Protein AF-A0A958C7Q2-F1 (afdb_monomer_lite)

Foldseek 3Di:
DDDDDDDDDPPDPPPPPPDPPPPDPPPPDPPPPPDDPLDALQFFCPDDDDDQWAAQVRCQVVPGGNNSVKGKDWGWTKHQPPAFDDDPRGNGRIDTDFDPVDPDTDIDIGDRDCPPPDPDDDDYDDDDPDPPDPCPVPDDDDDDD

Radius of gyration: 31.47 Å; chains: 1; bounding box: 106×44×71 Å

pLDDT: mean 81.92, std 16.7, range [39.22, 98.31]

Structure (mmCIF, N/CA/C/O backbone):
data_AF-A0A958C7Q2-F1
#
_entry.id   AF-A0A958C7Q2-F1
#
loop_
_atom_site.group_PDB
_atom_site.id
_atom_site.type_symbol
_atom_site.label_atom_id
_atom_site.label_alt_id
_atom_site.label_comp_id
_atom_site.label_asym_id
_atom_site.label_entity_id
_atom_site.label_seq_id
_atom_site.pdbx_PDB_ins_code
_atom_site.Cartn_x
_atom_site.Cartn_y
_atom_site.Cartn_z
_atom_site.occupancy
_atom_site.B_iso_or_equiv
_atom_site.auth_seq_id
_atom_site.auth_comp_id
_atom_site.auth_asym_id
_atom_site.auth_atom_id
_atom_site.pdbx_PDB_model_num
ATOM 1 N N . MET A 1 1 ? -87.711 -18.070 -49.805 1.00 47.38 1 MET A N 1
ATOM 2 C CA . MET A 1 1 ? -87.481 -19.517 -49.595 1.00 47.38 1 MET A CA 1
ATOM 3 C C . MET A 1 1 ? -86.083 -19.872 -50.079 1.00 47.38 1 MET A C 1
ATOM 5 O O . MET A 1 1 ? -85.874 -19.909 -51.281 1.00 47.38 1 MET A O 1
ATOM 9 N N . LYS A 1 2 ? -85.126 -20.077 -49.170 1.00 47.12 2 LYS A N 1
ATOM 10 C CA . LYS A 1 2 ? -83.946 -20.934 -49.386 1.00 47.12 2 LYS A CA 1
ATOM 11 C C . LYS A 1 2 ? -83.376 -21.281 -48.012 1.00 47.12 2 LYS A C 1
ATOM 13 O O . LYS A 1 2 ? -82.643 -20.519 -47.395 1.00 47.12 2 LYS A O 1
ATOM 18 N N . HIS A 1 3 ? -83.869 -22.404 -47.505 1.00 43.50 3 HIS A N 1
ATOM 19 C CA . HIS A 1 3 ? -83.377 -23.088 -46.326 1.00 43.50 3 HIS A CA 1
ATOM 20 C C . HIS A 1 3 ? -82.008 -23.723 -46.604 1.00 43.50 3 HIS A C 1
ATOM 22 O O . HIS A 1 3 ? -81.791 -24.281 -47.671 1.00 43.50 3 HIS A O 1
ATOM 28 N N . SER A 1 4 ? -81.192 -23.758 -45.551 1.00 52.59 4 SER A N 1
ATOM 29 C CA . SER A 1 4 ? -80.489 -24.963 -45.098 1.00 52.59 4 SER A CA 1
ATOM 30 C C . SER A 1 4 ? -79.373 -25.547 -45.972 1.00 52.59 4 SER A C 1
ATOM 32 O O . SER A 1 4 ? -79.597 -26.419 -46.803 1.00 52.59 4 SER A O 1
ATOM 34 N N . ALA A 1 5 ? -78.144 -25.238 -45.564 1.00 49.69 5 ALA A N 1
ATOM 35 C CA . ALA A 1 5 ? -77.112 -26.246 -45.306 1.00 49.69 5 ALA A CA 1
ATOM 36 C C . ALA A 1 5 ? -76.358 -25.813 -44.031 1.00 49.69 5 ALA A C 1
ATOM 38 O O . ALA A 1 5 ? -75.383 -25.077 -44.084 1.00 49.69 5 ALA A O 1
ATOM 39 N N . ARG A 1 6 ? -76.956 -25.940 -42.839 1.00 56.34 6 ARG A N 1
ATOM 40 C CA . ARG A 1 6 ? -76.714 -27.053 -41.899 1.00 56.34 6 ARG A CA 1
ATOM 41 C C . ARG A 1 6 ? -75.365 -27.765 -42.087 1.00 56.34 6 ARG A C 1
ATOM 43 O O . ARG A 1 6 ? -75.151 -28.441 -43.082 1.00 56.34 6 ARG A O 1
ATOM 50 N N . GLN A 1 7 ? -74.562 -27.700 -41.022 1.00 53.06 7 GLN A N 1
ATOM 51 C CA . GLN A 1 7 ? -73.572 -28.697 -40.604 1.00 53.06 7 GLN A CA 1
ATOM 52 C C . GLN A 1 7 ? -72.454 -29.024 -41.595 1.00 53.06 7 GLN A C 1
ATOM 54 O O . GLN A 1 7 ? -72.553 -29.982 -42.352 1.00 53.06 7 GLN A O 1
ATOM 59 N N . ARG A 1 8 ? -71.318 -28.340 -41.444 1.00 57.81 8 ARG A N 1
ATOM 60 C CA . ARG A 1 8 ? -69.983 -28.961 -41.367 1.00 57.81 8 ARG A CA 1
ATOM 61 C C . ARG A 1 8 ? -68.996 -27.881 -40.926 1.00 57.81 8 ARG A C 1
ATOM 63 O O . ARG A 1 8 ? -68.911 -26.845 -41.571 1.00 57.81 8 ARG A O 1
ATOM 70 N N . THR A 1 9 ? -68.266 -28.149 -39.843 1.00 49.69 9 THR A N 1
ATOM 71 C CA . THR A 1 9 ? -67.182 -27.322 -39.262 1.00 49.69 9 THR A CA 1
ATOM 72 C C . THR A 1 9 ? -67.565 -26.381 -38.105 1.00 49.69 9 THR A C 1
ATOM 74 O O . THR A 1 9 ? -67.117 -25.245 -38.018 1.00 49.69 9 THR A O 1
ATOM 77 N N . LEU A 1 10 ? -68.312 -26.905 -37.125 1.00 54.47 10 LEU A N 1
ATOM 78 C CA . LEU A 1 10 ? -67.940 -26.679 -35.720 1.00 54.47 10 LEU A CA 1
ATOM 79 C C . LEU A 1 10 ? -66.571 -27.352 -35.506 1.00 54.47 10 LEU A C 1
ATOM 81 O O . LEU A 1 10 ? -66.560 -28.546 -35.233 1.00 54.47 10 LEU A O 1
ATOM 85 N N . LEU A 1 11 ? -65.441 -26.663 -35.708 1.00 48.28 11 LEU A N 1
ATOM 86 C CA . LEU A 1 11 ? -64.112 -27.144 -35.275 1.00 48.28 11 LEU A CA 1
ATOM 87 C C . LEU A 1 11 ? -63.009 -26.082 -35.445 1.00 48.28 11 LEU A C 1
ATOM 89 O O . LEU A 1 11 ? -61.985 -26.352 -36.045 1.00 48.28 11 LEU A O 1
ATOM 93 N N . THR A 1 12 ? -63.197 -24.882 -34.897 1.00 48.44 12 THR A N 1
ATOM 94 C CA . THR A 1 12 ? -62.085 -24.023 -34.427 1.00 48.44 12 THR A CA 1
ATOM 95 C C . THR A 1 12 ? -62.634 -22.985 -33.453 1.00 48.44 12 THR A C 1
ATOM 97 O O . THR A 1 12 ? -62.719 -21.787 -33.697 1.00 48.44 12 THR A O 1
ATOM 100 N N . LEU A 1 13 ? -63.061 -23.509 -32.309 1.00 45.06 13 LEU A N 1
ATOM 101 C CA . LEU A 1 13 ? -63.204 -22.787 -31.057 1.00 45.06 13 LEU A CA 1
ATOM 102 C C . LEU A 1 13 ? -61.805 -22.313 -30.620 1.00 45.06 13 LEU A C 1
ATOM 104 O O . LEU A 1 13 ? -61.132 -23.013 -29.870 1.00 45.06 13 LEU A O 1
ATOM 108 N N . THR A 1 14 ? -61.330 -21.163 -31.101 1.00 47.91 14 THR A N 1
ATOM 109 C CA . THR A 1 14 ? -60.113 -20.550 -30.544 1.00 47.91 14 THR A CA 1
ATOM 110 C C . THR A 1 14 ? -60.521 -19.654 -29.386 1.00 47.91 14 THR A C 1
ATOM 112 O O . THR A 1 14 ? -60.794 -18.465 -29.519 1.00 47.91 14 THR A O 1
ATOM 115 N N . LEU A 1 15 ? -60.640 -20.306 -28.239 1.00 39.22 15 LEU A N 1
ATOM 116 C CA . LEU A 1 15 ? -60.750 -19.7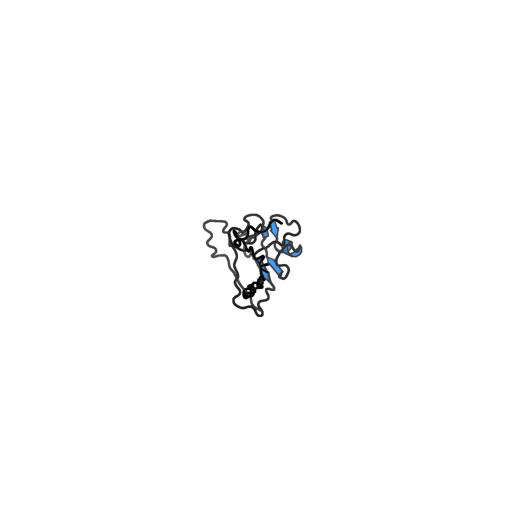33 -26.914 1.00 39.22 15 LEU A CA 1
ATOM 117 C C . LEU A 1 15 ? -59.620 -18.703 -26.698 1.00 39.22 15 LEU A C 1
ATOM 119 O O . LEU A 1 15 ? -58.458 -19.076 -26.553 1.00 39.22 15 LEU A O 1
ATOM 123 N N . LEU A 1 16 ? -59.946 -17.408 -26.690 1.00 41.66 16 LEU A N 1
ATOM 124 C CA . LEU A 1 16 ? -59.011 -16.349 -26.302 1.00 41.66 16 LEU A CA 1
ATOM 125 C C . LEU A 1 16 ? -58.855 -16.376 -24.769 1.00 41.66 16 LEU A C 1
ATOM 127 O O . LEU A 1 16 ? -59.492 -15.604 -24.057 1.00 41.66 16 LEU A O 1
ATOM 131 N N . ILE A 1 17 ? -58.045 -17.305 -24.248 1.00 50.66 17 ILE A N 1
ATOM 132 C CA . ILE A 1 17 ? -57.538 -17.227 -22.871 1.00 50.66 17 ILE A CA 1
ATOM 133 C C . ILE A 1 17 ? -56.507 -16.100 -22.856 1.00 50.66 17 ILE A C 1
ATOM 135 O O . ILE A 1 17 ? -55.383 -16.260 -23.328 1.00 50.66 17 ILE A O 1
ATOM 139 N N . LEU A 1 18 ? -56.891 -14.950 -22.307 1.00 43.56 18 LEU A N 1
ATOM 140 C CA . LEU A 1 18 ? -55.941 -13.940 -21.865 1.00 43.56 18 LEU A CA 1
ATOM 141 C C . LEU A 1 18 ? -55.203 -14.523 -20.648 1.00 43.56 18 LEU A C 1
ATOM 143 O O . LEU A 1 18 ? -55.695 -14.452 -19.523 1.00 43.56 18 LEU A O 1
ATOM 147 N N . MET A 1 19 ? -54.054 -15.169 -20.866 1.00 49.38 19 MET A N 1
ATOM 148 C CA . MET A 1 19 ? -53.162 -15.534 -19.767 1.00 49.38 19 MET A CA 1
ATOM 149 C C . MET A 1 19 ? -52.579 -14.246 -19.187 1.00 49.38 19 MET A C 1
ATOM 151 O O . MET A 1 19 ? -51.644 -13.672 -19.742 1.00 49.38 19 MET A O 1
ATOM 155 N N . LEU A 1 20 ? -53.120 -13.790 -18.057 1.00 48.34 20 LEU A N 1
ATOM 156 C CA . LEU A 1 20 ? -52.338 -12.974 -17.139 1.00 48.34 20 LEU A CA 1
ATOM 157 C C . LEU A 1 20 ? -51.150 -13.831 -16.695 1.00 48.34 20 LEU A C 1
ATOM 159 O O . LEU A 1 20 ? -51.297 -14.725 -15.865 1.00 48.34 20 LEU A O 1
ATOM 163 N N . VAL A 1 21 ? -49.971 -13.568 -17.255 1.00 52.75 21 VAL A N 1
ATOM 164 C CA . VAL A 1 21 ? -48.719 -14.010 -16.645 1.00 52.75 21 VAL A CA 1
ATOM 165 C C . VAL A 1 21 ? -48.579 -13.189 -15.368 1.00 52.75 21 VAL A C 1
ATOM 167 O O . VAL A 1 21 ? -48.055 -12.078 -15.379 1.00 52.75 21 VAL A O 1
ATOM 170 N N . SER A 1 22 ? -49.110 -13.698 -14.258 1.00 55.69 22 SER A N 1
ATOM 171 C CA . SER A 1 22 ? -48.707 -13.211 -12.948 1.00 55.69 22 SER A CA 1
ATOM 172 C C . SER A 1 22 ? -47.244 -13.605 -12.780 1.00 55.69 22 SER A C 1
ATOM 174 O O . SER A 1 22 ? -46.936 -14.762 -12.488 1.00 55.69 22 SER A O 1
ATOM 176 N N . ILE A 1 23 ? -46.332 -12.663 -13.016 1.00 61.19 23 ILE A N 1
ATOM 177 C CA . ILE A 1 23 ? -44.955 -12.803 -12.558 1.00 61.19 23 ILE A CA 1
ATOM 178 C C . ILE A 1 23 ? -45.062 -12.835 -11.037 1.00 61.19 23 ILE A C 1
ATOM 180 O O . ILE A 1 23 ? -45.324 -11.813 -10.403 1.00 61.19 23 ILE A O 1
ATOM 184 N N . ALA A 1 24 ? -44.950 -14.029 -10.455 1.00 67.44 24 ALA A N 1
ATOM 185 C CA . ALA A 1 24 ? -44.695 -14.136 -9.031 1.00 67.44 24 ALA A CA 1
ATOM 186 C C . ALA A 1 24 ? -43.454 -13.275 -8.750 1.00 67.44 24 ALA A C 1
ATOM 188 O O . ALA A 1 24 ? -42.480 -13.390 -9.503 1.00 67.44 24 ALA A O 1
ATOM 189 N N . PRO A 1 25 ? -43.466 -12.394 -7.735 1.00 66.56 25 PRO A N 1
ATOM 190 C CA . PRO A 1 25 ? -42.241 -11.726 -7.336 1.00 66.56 25 PRO A CA 1
ATOM 191 C C . PRO A 1 25 ? -41.226 -12.832 -7.068 1.00 66.56 25 PRO A C 1
ATOM 193 O O . PRO A 1 25 ? -41.500 -13.741 -6.280 1.00 66.56 25 PRO A O 1
ATOM 196 N N . ALA A 1 26 ? -40.103 -12.807 -7.792 1.00 71.31 26 ALA A N 1
ATOM 197 C CA . ALA A 1 26 ? -38.983 -13.676 -7.487 1.00 71.31 26 ALA A CA 1
ATOM 198 C C . ALA A 1 26 ? -38.723 -13.494 -5.994 1.00 71.31 26 ALA A C 1
ATOM 200 O O . ALA A 1 26 ? -38.437 -12.377 -5.558 1.00 71.31 26 ALA A O 1
ATOM 201 N N . ALA A 1 27 ? -38.939 -14.552 -5.207 1.00 69.50 27 ALA A N 1
ATOM 202 C CA . ALA A 1 27 ? -38.609 -14.527 -3.796 1.00 69.50 27 ALA A CA 1
ATOM 203 C C . ALA A 1 27 ? -37.159 -14.060 -3.732 1.00 69.50 27 ALA A C 1
ATOM 205 O O . ALA A 1 27 ? -36.291 -14.706 -4.326 1.00 69.50 27 ALA A O 1
ATOM 206 N N . ALA A 1 28 ? -36.928 -12.889 -3.131 1.00 65.38 28 ALA A N 1
ATOM 207 C CA . ALA A 1 28 ? -35.585 -12.371 -2.968 1.00 65.38 28 ALA A CA 1
ATOM 208 C C . ALA A 1 28 ? -34.779 -13.502 -2.337 1.00 65.38 28 ALA A C 1
ATOM 210 O O . ALA A 1 28 ? -35.138 -13.992 -1.261 1.00 65.38 28 ALA A O 1
ATOM 211 N N . ALA A 1 29 ? -33.764 -13.985 -3.058 1.00 69.81 29 ALA A N 1
ATOM 212 C CA . ALA A 1 29 ? -32.836 -14.942 -2.489 1.00 69.81 29 ALA A CA 1
ATOM 213 C C . ALA A 1 29 ? -32.377 -14.364 -1.144 1.00 69.81 29 ALA A C 1
ATOM 215 O O . ALA A 1 29 ? -32.200 -13.142 -1.067 1.00 69.81 29 ALA A O 1
ATOM 216 N N . PRO A 1 30 ? -32.237 -15.185 -0.088 1.00 58.84 30 PRO A N 1
ATOM 217 C CA . PRO A 1 30 ? -31.747 -14.691 1.187 1.00 58.84 30 PRO A CA 1
ATOM 218 C C . PRO A 1 30 ? -30.465 -13.912 0.908 1.00 58.84 30 PRO A C 1
ATOM 220 O O . PRO A 1 30 ? -29.488 -14.472 0.410 1.00 58.84 30 PRO A O 1
ATOM 223 N N . THR A 1 31 ? -30.506 -12.599 1.136 1.00 62.56 31 THR A N 1
ATOM 224 C CA . THR A 1 31 ? -29.333 -11.749 1.003 1.00 62.56 31 THR A CA 1
ATOM 225 C C . THR A 1 31 ? -28.394 -12.206 2.099 1.00 62.56 31 THR A C 1
ATOM 227 O O . THR A 1 31 ? -28.582 -11.857 3.265 1.00 62.56 31 THR A O 1
ATOM 230 N N . VAL A 1 32 ? -27.428 -13.053 1.749 1.00 61.50 32 VAL A N 1
ATOM 231 C CA . VAL A 1 32 ? -26.275 -13.274 2.614 1.00 61.50 32 VAL A CA 1
ATOM 232 C C . VAL A 1 32 ? -25.698 -11.878 2.832 1.00 61.50 32 VAL A C 1
ATOM 234 O O . VAL A 1 32 ? -25.442 -11.196 1.834 1.00 61.50 32 VAL A O 1
ATOM 237 N N . PRO A 1 33 ? -25.590 -11.388 4.079 1.00 58.94 33 PRO A N 1
ATOM 238 C CA . PRO A 1 33 ? -25.002 -10.081 4.314 1.00 58.94 33 PRO A CA 1
ATOM 239 C C . PRO A 1 33 ? -23.643 -10.054 3.617 1.00 58.94 33 PRO A C 1
ATOM 241 O O . PRO A 1 33 ? -22.847 -10.985 3.764 1.00 58.94 33 PRO A O 1
ATOM 244 N N . LEU A 1 34 ? -23.428 -9.034 2.787 1.00 55.31 34 LEU A N 1
ATOM 245 C CA . LEU A 1 34 ? -22.157 -8.848 2.105 1.00 55.31 34 LEU A CA 1
ATOM 246 C C . LEU A 1 34 ? -21.065 -8.835 3.177 1.00 55.31 34 LEU A C 1
ATOM 248 O O . LEU A 1 34 ? -21.220 -8.161 4.196 1.00 55.31 34 LEU A O 1
ATOM 252 N N . ALA A 1 35 ? -19.987 -9.591 2.966 1.00 69.38 35 ALA A N 1
ATOM 253 C CA . ALA A 1 35 ? -18.809 -9.464 3.808 1.00 69.38 35 ALA A CA 1
ATOM 254 C C . ALA A 1 35 ? -18.403 -7.983 3.830 1.00 69.38 35 ALA A C 1
ATOM 256 O O . ALA A 1 35 ? -18.167 -7.391 2.776 1.00 69.38 35 ALA A O 1
ATOM 257 N N . THR A 1 36 ? -18.390 -7.366 5.010 1.00 84.94 36 THR A N 1
ATOM 258 C CA . THR A 1 36 ? -18.069 -5.944 5.119 1.00 84.94 36 THR A CA 1
ATOM 259 C C . THR A 1 36 ? -16.588 -5.736 4.838 1.00 84.94 36 THR A C 1
ATOM 261 O O . THR A 1 36 ? -15.728 -6.250 5.552 1.00 84.94 36 THR A O 1
ATOM 264 N N . THR A 1 37 ? -16.288 -4.959 3.803 1.00 88.94 37 THR A N 1
ATOM 265 C CA . THR A 1 37 ? -14.929 -4.510 3.507 1.00 88.94 37 THR A CA 1
ATOM 266 C C . THR A 1 37 ? -14.605 -3.303 4.380 1.00 88.94 37 THR A C 1
ATOM 268 O O . THR A 1 37 ? -15.163 -2.230 4.183 1.00 88.94 37 THR A O 1
ATOM 271 N N . VAL A 1 38 ? -13.705 -3.484 5.348 1.00 91.12 38 VAL A N 1
ATOM 272 C CA . VAL A 1 38 ? -13.179 -2.388 6.189 1.00 91.12 38 VAL A CA 1
ATOM 273 C C . VAL A 1 38 ? -11.896 -1.771 5.623 1.00 91.12 38 VAL A C 1
ATOM 275 O O . VAL A 1 38 ? -11.501 -0.691 6.039 1.00 91.12 38 VAL A O 1
ATOM 278 N N . PHE A 1 39 ? -11.261 -2.455 4.669 1.00 92.25 39 PHE A N 1
ATOM 279 C CA . PHE A 1 39 ? -10.102 -1.996 3.909 1.00 92.25 39 PHE A CA 1
ATOM 280 C C . PHE A 1 39 ? -10.126 -2.631 2.515 1.00 92.25 39 PHE A C 1
ATOM 282 O O . PHE A 1 39 ? -10.362 -3.835 2.386 1.00 92.25 39 PHE A O 1
ATOM 289 N N . SER A 1 40 ? -9.869 -1.831 1.484 1.00 91.69 40 SER A N 1
ATOM 290 C CA . SER A 1 40 ? -9.713 -2.272 0.099 1.00 91.69 40 SER A CA 1
ATOM 291 C C . SER A 1 40 ? -8.249 -2.160 -0.325 1.00 91.69 40 SER A C 1
ATOM 293 O O . SER A 1 40 ? -7.634 -1.122 -0.125 1.00 91.69 40 SER A O 1
ATOM 295 N N . GLU A 1 41 ? -7.696 -3.182 -0.982 1.00 90.88 41 GLU A N 1
ATOM 296 C CA . GLU A 1 41 ? -6.344 -3.095 -1.561 1.00 90.88 41 GLU A CA 1
ATOM 297 C C . GLU A 1 41 ? -6.261 -2.098 -2.734 1.00 90.88 41 GLU A C 1
ATOM 299 O O . GLU A 1 41 ? -5.173 -1.671 -3.107 1.00 90.88 41 GLU A O 1
ATOM 304 N N . SER A 1 42 ? -7.384 -1.668 -3.313 1.00 90.00 42 SER A N 1
ATOM 305 C CA . SER A 1 42 ? -7.380 -0.587 -4.301 1.00 90.00 42 SER A CA 1
ATOM 306 C C . SER A 1 42 ? -6.837 0.702 -3.682 1.00 90.00 42 SER A C 1
ATOM 308 O O . SER A 1 42 ? -7.409 1.255 -2.744 1.00 90.00 42 SER A O 1
ATOM 310 N N . MET A 1 43 ? -5.688 1.159 -4.187 1.00 91.38 43 MET A N 1
ATOM 311 C CA . MET A 1 43 ? -4.909 2.219 -3.541 1.00 91.38 43 MET A CA 1
ATOM 312 C C . MET A 1 43 ? -5.230 3.618 -4.057 1.00 91.38 43 MET A C 1
ATOM 314 O O . MET A 1 43 ? -4.805 4.579 -3.436 1.00 91.38 43 MET A O 1
ATOM 318 N N . TYR A 1 44 ? -5.930 3.757 -5.181 1.00 94.44 44 TYR A N 1
ATOM 319 C CA . TYR A 1 44 ? -6.172 5.048 -5.823 1.00 94.44 44 TYR A CA 1
ATOM 320 C C . TYR A 1 44 ? -7.663 5.255 -6.058 1.00 94.44 44 TYR A C 1
ATOM 322 O O . TYR A 1 44 ? -8.329 4.377 -6.603 1.00 94.44 44 TYR A O 1
ATOM 330 N N . ASP A 1 45 ? -8.173 6.410 -5.649 1.00 93.06 45 ASP A N 1
ATOM 331 C CA . ASP A 1 45 ? -9.587 6.783 -5.745 1.00 93.06 45 ASP A CA 1
ATOM 332 C C . ASP A 1 45 ? -10.017 7.229 -7.159 1.00 93.06 45 ASP A C 1
ATOM 334 O O . ASP A 1 45 ? -11.208 7.350 -7.449 1.00 93.06 45 ASP A O 1
ATOM 338 N N . GLY A 1 46 ? -9.053 7.447 -8.059 1.00 93.19 46 GLY A N 1
ATOM 339 C CA . GLY A 1 46 ? -9.299 7.936 -9.414 1.00 93.19 46 GLY A CA 1
ATOM 340 C C . GLY A 1 46 ? -9.330 9.460 -9.541 1.00 93.19 46 GLY A C 1
ATOM 341 O O . GLY A 1 46 ? -9.655 9.957 -10.622 1.00 93.19 46 GLY A O 1
ATOM 342 N N . THR A 1 47 ? -9.011 10.210 -8.483 1.00 92.88 47 THR A N 1
ATOM 343 C CA . THR A 1 47 ? -9.060 11.675 -8.481 1.00 92.88 47 THR A CA 1
ATOM 344 C C . THR A 1 47 ? -7.676 12.315 -8.594 1.00 92.88 47 THR A C 1
ATOM 346 O O . THR A 1 47 ? -6.635 11.729 -8.299 1.00 92.88 47 THR A O 1
ATOM 349 N N . GLY A 1 48 ? -7.629 13.545 -9.104 1.00 91.75 48 GLY A N 1
ATOM 350 C CA . GLY A 1 48 ? -6.366 14.249 -9.326 1.00 91.75 48 GLY A CA 1
ATOM 351 C C . GLY A 1 48 ? -5.480 13.611 -10.404 1.00 91.75 48 GLY A C 1
ATOM 352 O O . GLY A 1 48 ? -5.951 12.927 -11.309 1.00 91.75 48 GLY A O 1
ATOM 353 N N . SER A 1 49 ? -4.180 13.911 -10.346 1.00 92.75 49 SER A N 1
ATOM 354 C CA . SER A 1 49 ? -3.177 13.399 -11.291 1.00 92.75 49 SER A CA 1
ATOM 355 C C . SER A 1 49 ? -1.806 13.263 -10.609 1.00 92.75 49 SER A C 1
ATOM 357 O O . SER A 1 49 ? -0.882 14.019 -10.933 1.00 92.75 49 SER A O 1
ATOM 359 N N . PRO A 1 50 ? -1.655 12.347 -9.633 1.00 93.31 50 PRO A N 1
ATOM 360 C CA . PRO A 1 50 ? -0.372 12.107 -8.977 1.00 93.31 50 PRO A CA 1
ATOM 361 C C . PRO A 1 50 ? 0.724 11.701 -9.971 1.00 93.31 50 PRO A C 1
ATOM 363 O O . PRO A 1 50 ? 0.477 11.044 -10.983 1.00 93.31 50 PRO A O 1
ATOM 366 N N . SER A 1 51 ? 1.970 12.062 -9.654 1.00 94.94 51 SER A N 1
ATOM 367 C CA . SER A 1 51 ? 3.148 11.567 -10.373 1.00 94.94 51 SER A CA 1
ATOM 368 C C . SER A 1 51 ? 3.205 10.038 -10.296 1.00 94.94 51 SER A C 1
ATOM 370 O O . SER A 1 51 ? 2.943 9.455 -9.244 1.00 94.94 51 SER A O 1
ATOM 372 N N . GLY A 1 52 ? 3.641 9.378 -11.374 1.00 93.25 52 GLY A N 1
ATOM 373 C CA . GLY A 1 52 ? 3.794 7.918 -11.421 1.00 93.25 52 GLY A CA 1
ATOM 374 C C . GLY A 1 52 ? 4.774 7.335 -10.390 1.00 93.25 52 GLY A C 1
ATOM 375 O O . GLY A 1 52 ? 4.832 6.118 -10.234 1.00 93.25 52 GLY A O 1
ATOM 376 N N . THR A 1 53 ? 5.536 8.182 -9.693 1.00 97.00 53 THR A N 1
ATOM 377 C CA . THR A 1 53 ? 6.212 7.890 -8.422 1.00 97.00 53 THR A CA 1
ATOM 378 C C . THR A 1 53 ? 5.939 9.050 -7.469 1.00 97.00 53 THR A C 1
ATOM 380 O O . THR A 1 53 ? 6.395 10.169 -7.712 1.00 97.00 53 THR A O 1
ATOM 383 N N . THR A 1 54 ? 5.171 8.795 -6.413 1.00 97.69 54 THR A N 1
ATOM 384 C CA . THR A 1 54 ? 4.748 9.807 -5.435 1.00 97.69 54 THR A CA 1
ATOM 385 C C . THR A 1 54 ? 4.971 9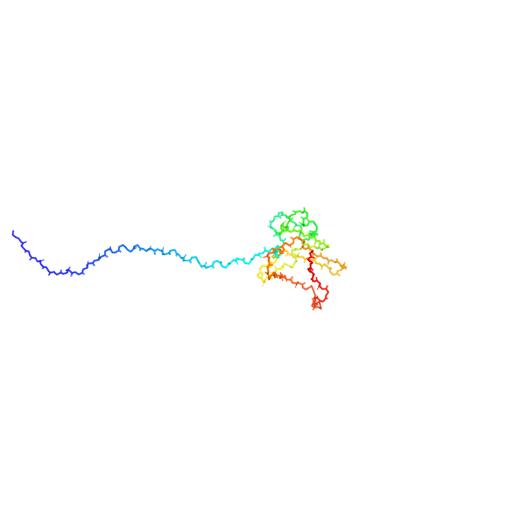.266 -4.023 1.00 97.69 54 THR A C 1
ATOM 387 O O . THR A 1 54 ? 4.495 8.169 -3.745 1.00 97.69 54 THR A O 1
ATOM 390 N N . PRO A 1 55 ? 5.647 9.986 -3.109 1.00 97.56 55 PRO A N 1
ATOM 391 C CA . PRO A 1 55 ? 5.802 9.535 -1.725 1.00 97.56 55 PRO A CA 1
ATOM 392 C C . PRO A 1 55 ? 4.449 9.264 -1.060 1.00 97.56 55 PRO A C 1
ATOM 394 O O . PRO A 1 55 ? 3.515 10.041 -1.256 1.00 97.56 55 PRO A O 1
ATOM 397 N N . ILE A 1 56 ? 4.348 8.219 -0.231 1.00 98.00 56 ILE A N 1
ATOM 398 C CA . ILE A 1 56 ? 3.088 7.846 0.449 1.00 98.00 56 ILE A CA 1
ATOM 399 C C . ILE A 1 56 ? 2.492 9.034 1.214 1.00 98.00 56 ILE A C 1
ATOM 401 O O . ILE A 1 56 ? 1.315 9.331 1.057 1.00 98.00 56 ILE A O 1
ATOM 405 N N . ALA A 1 57 ? 3.316 9.771 1.965 1.00 98.00 57 ALA A N 1
ATOM 406 C CA . ALA A 1 57 ? 2.865 10.948 2.709 1.00 98.00 57 ALA A CA 1
ATOM 407 C C . ALA A 1 57 ? 2.283 12.050 1.803 1.00 98.00 57 ALA A C 1
ATOM 409 O O . ALA A 1 57 ? 1.322 12.710 2.179 1.00 98.00 57 ALA A O 1
ATOM 410 N N . THR A 1 58 ? 2.844 12.241 0.603 1.00 98.31 58 THR A N 1
ATOM 411 C CA . THR A 1 58 ? 2.325 13.198 -0.388 1.00 98.31 58 THR A CA 1
ATOM 412 C C . THR A 1 58 ? 1.050 12.687 -1.054 1.00 98.31 58 THR A C 1
ATOM 414 O O . THR A 1 58 ? 0.181 13.481 -1.406 1.00 98.31 58 THR A O 1
ATOM 417 N N . PHE A 1 59 ? 0.937 11.375 -1.259 1.00 97.88 59 PHE A N 1
ATOM 418 C CA . PHE A 1 59 ? -0.264 10.752 -1.811 1.00 97.88 59 PHE A CA 1
ATOM 419 C C . PHE A 1 59 ? -1.445 10.891 -0.836 1.00 97.88 59 PHE A C 1
ATOM 421 O O . PHE A 1 59 ? -2.527 11.302 -1.246 1.00 97.88 59 PHE 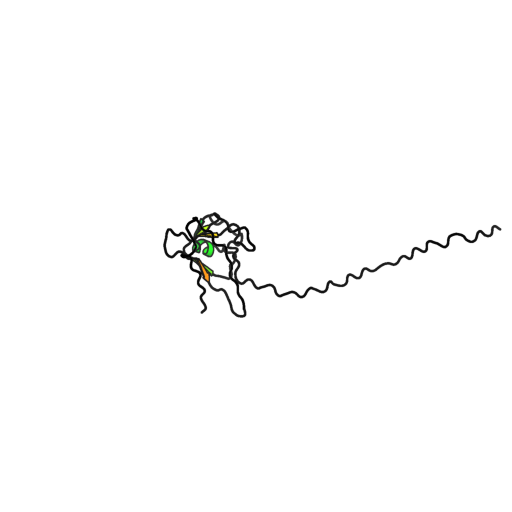A O 1
ATOM 428 N N . GLU A 1 60 ? -1.191 10.667 0.457 1.00 97.69 60 GLU A N 1
ATOM 429 C CA . GLU A 1 60 ? -2.152 10.875 1.547 1.00 97.69 60 GLU A CA 1
ATOM 430 C C . GLU A 1 60 ? -2.530 12.348 1.709 1.00 97.69 60 GLU A C 1
ATOM 432 O O . GLU A 1 60 ? -3.707 12.689 1.707 1.00 97.69 60 GLU A O 1
ATOM 437 N N . SER A 1 61 ? -1.554 13.262 1.782 1.00 97.81 61 SER A N 1
ATOM 438 C CA . SER A 1 61 ? -1.844 14.688 2.002 1.00 97.81 61 SER A CA 1
ATOM 439 C C . SER A 1 61 ? -2.675 15.328 0.887 1.00 97.81 61 SER A C 1
ATOM 441 O O . SER A 1 61 ? -3.280 16.375 1.098 1.00 97.81 61 SER A O 1
ATOM 443 N N . ASN A 1 62 ? -2.652 14.735 -0.309 1.00 97.31 62 ASN A N 1
ATOM 444 C CA . ASN A 1 62 ? -3.450 15.169 -1.453 1.00 97.31 62 ASN A CA 1
ATOM 445 C C . ASN A 1 62 ? -4.771 14.393 -1.602 1.00 97.31 62 ASN A C 1
ATOM 447 O O . ASN A 1 62 ? -5.477 14.625 -2.578 1.00 97.31 62 ASN A O 1
ATOM 451 N N . ASN A 1 63 ? -5.101 13.509 -0.654 1.00 96.44 63 ASN A N 1
ATOM 452 C CA . ASN A 1 63 ? -6.330 12.720 -0.624 1.00 96.44 63 ASN A CA 1
ATOM 453 C C . ASN A 1 63 ? -6.553 11.889 -1.899 1.00 96.44 63 ASN A C 1
ATOM 455 O O . ASN A 1 63 ? -7.608 11.961 -2.519 1.00 96.44 63 ASN A O 1
ATOM 459 N N . TYR A 1 64 ? -5.526 11.149 -2.327 1.00 96.25 64 TYR A N 1
ATOM 460 C CA . TYR A 1 64 ? -5.618 10.273 -3.503 1.00 96.25 64 TYR A CA 1
ATOM 461 C C . TYR A 1 64 ? -5.898 8.803 -3.148 1.00 96.25 64 TYR A C 1
ATOM 463 O O . TYR A 1 64 ? -6.153 7.992 -4.042 1.00 96.25 64 TYR A O 1
ATOM 471 N N . PHE A 1 65 ?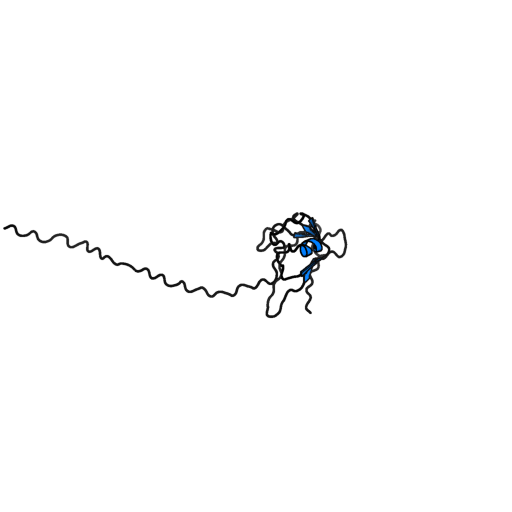 -5.791 8.401 -1.877 1.00 96.25 65 PHE A N 1
ATOM 472 C CA . PHE A 1 65 ? -6.059 7.015 -1.493 1.00 96.25 65 PHE A CA 1
ATOM 473 C C . PHE A 1 65 ? -7.555 6.711 -1.549 1.00 96.25 65 PHE A C 1
ATOM 475 O O . PHE A 1 65 ? -8.355 7.435 -0.992 1.00 96.25 65 PHE A O 1
ATOM 482 N N . GLN A 1 66 ? -7.946 5.573 -2.128 1.00 94.75 66 GLN A N 1
ATOM 483 C CA . GLN A 1 66 ? -9.362 5.160 -2.138 1.00 94.75 66 GLN A CA 1
ATOM 484 C C . GLN A 1 66 ? -9.938 4.936 -0.729 1.00 94.75 66 GLN A C 1
ATOM 486 O O . GLN A 1 66 ? -11.145 4.997 -0.508 1.00 94.75 66 GLN A O 1
ATOM 491 N N . ASN A 1 67 ? -9.085 4.588 0.228 1.00 94.19 67 ASN A N 1
ATOM 492 C CA . ASN A 1 67 ? -9.495 4.266 1.587 1.00 94.19 67 ASN A CA 1
ATOM 493 C C . ASN A 1 67 ? -9.505 5.528 2.468 1.00 94.19 67 ASN A C 1
ATOM 495 O O . ASN A 1 67 ? -8.904 5.523 3.535 1.00 94.19 67 ASN A O 1
ATOM 499 N N . ASP A 1 68 ? -10.214 6.576 2.038 1.00 93.19 68 ASP A N 1
ATOM 500 C CA . ASP A 1 68 ? -10.248 7.909 2.677 1.00 93.19 68 ASP A CA 1
ATOM 501 C C . ASP A 1 68 ? -10.676 7.908 4.157 1.00 93.19 68 ASP A C 1
ATOM 503 O O . ASP A 1 68 ? -10.405 8.843 4.905 1.00 93.19 68 ASP A O 1
ATOM 507 N N . ALA A 1 69 ? -11.407 6.877 4.593 1.00 93.12 69 ALA A N 1
ATOM 508 C CA . ALA A 1 69 ? -11.846 6.741 5.983 1.00 93.12 69 ALA A CA 1
ATOM 509 C C . ALA A 1 69 ? -10.737 6.239 6.927 1.00 93.12 69 ALA A C 1
ATOM 511 O O . ALA A 1 69 ? -10.943 6.193 8.139 1.00 93.12 69 ALA A O 1
ATOM 512 N N . LEU A 1 70 ? -9.603 5.816 6.373 1.00 95.88 70 LEU A N 1
ATOM 513 C CA . LEU A 1 70 ? -8.429 5.332 7.087 1.00 95.88 70 LEU A CA 1
ATOM 514 C C . LEU A 1 70 ? -7.287 6.328 6.884 1.00 95.88 70 LEU A C 1
ATOM 516 O O . LEU A 1 70 ? -7.333 7.155 5.981 1.00 95.88 70 LEU A O 1
ATOM 520 N N . THR A 1 71 ? -6.244 6.233 7.705 1.00 96.44 71 THR A N 1
ATOM 521 C CA . THR A 1 71 ? -5.046 7.060 7.526 1.00 96.44 71 THR A CA 1
ATOM 522 C C . THR A 1 71 ? -3.889 6.226 6.996 1.00 96.44 71 THR A C 1
ATOM 524 O O . THR A 1 71 ? -3.437 5.275 7.646 1.00 96.44 71 THR A O 1
ATOM 527 N N . MET A 1 72 ? -3.378 6.605 5.826 1.00 97.19 72 MET A N 1
ATOM 528 C CA . MET A 1 72 ? -2.222 5.974 5.198 1.00 97.19 72 MET A CA 1
ATOM 529 C C . MET A 1 72 ? -0.954 6.751 5.523 1.00 97.19 72 MET A C 1
ATOM 531 O O . MET A 1 72 ? -0.820 7.942 5.260 1.00 97.19 72 MET A O 1
ATOM 535 N N . SER A 1 73 ? 0.046 6.057 6.053 1.00 97.75 73 SER A N 1
ATOM 536 C CA . SER A 1 73 ? 1.360 6.645 6.305 1.00 97.75 73 SER A CA 1
ATOM 537 C C . SER A 1 73 ? 2.474 5.694 5.903 1.00 97.75 73 SER A C 1
ATOM 539 O O . SER A 1 73 ? 2.270 4.499 5.688 1.00 97.75 73 SER A O 1
ATOM 541 N N . GLY A 1 74 ? 3.679 6.223 5.744 1.00 96.81 74 GLY A N 1
ATOM 542 C CA . GLY A 1 74 ? 4.803 5.412 5.317 1.00 96.81 74 GLY A CA 1
ATOM 543 C C . GLY A 1 74 ? 5.953 6.231 4.778 1.00 96.81 74 GLY A C 1
ATOM 544 O O . GLY A 1 74 ? 5.871 7.443 4.588 1.00 96.81 74 GLY A O 1
ATOM 545 N N . THR A 1 75 ? 7.042 5.525 4.517 1.00 96.88 75 THR A N 1
ATOM 546 C CA . THR A 1 75 ? 8.299 6.099 4.022 1.00 96.88 75 THR A CA 1
ATOM 547 C C . THR A 1 75 ? 8.687 5.573 2.639 1.00 96.88 75 THR A C 1
ATOM 549 O O . THR A 1 75 ? 9.784 5.870 2.156 1.00 96.88 75 THR A O 1
ATOM 552 N N . GLY A 1 76 ? 7.815 4.772 2.021 1.00 96.19 76 GLY A N 1
ATOM 553 C CA . GLY A 1 76 ? 7.911 4.327 0.632 1.00 96.19 76 GLY A CA 1
ATOM 554 C C . GLY A 1 76 ? 7.193 5.247 -0.360 1.00 96.19 76 GLY A C 1
ATOM 555 O O . GLY A 1 76 ? 6.762 6.353 -0.020 1.00 96.19 76 GLY A O 1
ATOM 556 N N . ASP A 1 77 ? 7.039 4.745 -1.583 1.00 96.56 77 ASP A N 1
ATOM 557 C CA . ASP A 1 77 ? 6.383 5.443 -2.690 1.00 96.56 77 ASP A CA 1
ATOM 558 C C . ASP A 1 77 ? 5.118 4.706 -3.139 1.00 96.56 77 ASP A C 1
ATOM 560 O O . ASP A 1 77 ? 5.085 3.478 -3.186 1.00 96.56 77 ASP A O 1
ATOM 564 N N . MET A 1 78 ? 4.124 5.459 -3.591 1.00 96.88 78 MET A N 1
ATOM 565 C CA . MET A 1 78 ? 3.097 4.986 -4.511 1.00 96.88 78 MET A CA 1
ATOM 566 C C . MET A 1 78 ? 3.648 5.023 -5.934 1.00 96.88 78 MET A C 1
ATOM 568 O O . MET A 1 78 ? 4.182 6.049 -6.373 1.00 96.88 78 MET A O 1
ATOM 572 N N . ARG A 1 79 ? 3.536 3.910 -6.665 1.00 96.25 79 ARG A N 1
ATOM 573 C CA . ARG A 1 79 ? 4.038 3.794 -8.040 1.00 96.25 79 ARG A CA 1
ATOM 574 C C . ARG A 1 79 ? 3.004 3.232 -8.997 1.00 96.25 79 ARG A C 1
ATOM 576 O O . ARG A 1 79 ? 2.142 2.465 -8.598 1.00 96.25 79 ARG A O 1
ATOM 583 N N . THR A 1 80 ? 3.134 3.609 -10.266 1.00 94.69 80 THR A N 1
ATOM 584 C CA . THR A 1 80 ? 2.367 3.026 -11.388 1.00 94.69 80 THR A CA 1
ATOM 585 C C . THR A 1 80 ? 3.132 1.936 -12.138 1.00 94.69 80 THR A C 1
ATOM 587 O O . THR A 1 80 ? 2.576 1.197 -12.948 1.00 94.69 80 THR A O 1
ATOM 590 N N . THR A 1 81 ? 4.438 1.827 -11.890 1.00 92.38 81 THR A N 1
ATOM 591 C CA . THR A 1 81 ? 5.281 0.753 -12.421 1.00 92.38 81 THR A CA 1
ATOM 592 C C . THR A 1 81 ? 5.011 -0.532 -11.654 1.00 92.38 81 THR A C 1
ATOM 594 O O . THR A 1 81 ? 4.945 -0.469 -10.438 1.00 92.38 81 THR A O 1
ATOM 597 N N . THR A 1 82 ? 4.952 -1.690 -12.319 1.00 90.75 82 THR A N 1
ATOM 598 C CA . THR A 1 82 ? 4.580 -2.986 -11.700 1.00 90.75 82 THR A CA 1
ATOM 599 C C . THR A 1 82 ? 3.191 -2.971 -11.035 1.00 90.75 82 THR A C 1
ATOM 601 O O . THR A 1 82 ? 3.080 -3.256 -9.843 1.00 90.75 82 THR A O 1
ATOM 604 N N . PRO A 1 83 ? 2.125 -2.639 -11.794 1.00 87.56 83 PRO A N 1
ATOM 605 C CA . PRO A 1 83 ? 0.761 -2.618 -11.272 1.00 87.56 83 PRO A CA 1
ATOM 606 C C . PRO A 1 83 ? 0.337 -3.997 -10.752 1.00 87.56 83 PRO A C 1
ATOM 608 O O . PRO A 1 83 ? 0.642 -5.031 -11.358 1.00 87.56 83 PRO A O 1
ATOM 611 N N . SER A 1 84 ? -0.401 -4.007 -9.644 1.00 89.81 84 SER A N 1
ATOM 612 C CA . SER A 1 84 ? -0.925 -5.237 -9.056 1.00 89.81 84 SER A CA 1
ATOM 613 C C . SER A 1 84 ? -2.130 -5.714 -9.866 1.00 89.81 84 SER A C 1
ATOM 615 O O . SER A 1 84 ? -3.131 -5.008 -9.995 1.00 89.81 84 SER A O 1
ATOM 617 N N . SER A 1 85 ? -2.029 -6.901 -10.465 1.00 88.75 85 SER A N 1
ATOM 618 C CA . SER A 1 85 ? -3.035 -7.423 -11.395 1.00 88.75 85 SER A CA 1
ATOM 619 C C . SER A 1 85 ? -3.080 -8.954 -11.398 1.00 88.75 85 SER A C 1
ATOM 621 O O . SER A 1 85 ? -2.197 -9.617 -10.859 1.00 88.75 85 SER A O 1
ATOM 623 N N . GLY A 1 86 ? -4.123 -9.523 -12.011 1.00 88.69 86 GLY A N 1
ATOM 624 C CA . GLY A 1 86 ? -4.256 -10.973 -12.201 1.00 88.69 86 GLY A CA 1
ATOM 625 C C . GLY A 1 86 ? -4.983 -11.725 -11.081 1.00 88.69 86 GLY A C 1
ATOM 626 O O . GLY A 1 86 ? -5.114 -12.942 -11.168 1.00 88.69 86 GLY A O 1
ATOM 627 N N . TYR A 1 87 ? -5.493 -11.026 -10.065 1.00 89.25 87 TYR A N 1
ATOM 628 C CA . TYR A 1 87 ? -6.337 -11.595 -9.011 1.00 89.25 87 TYR A CA 1
ATOM 629 C C . TYR A 1 87 ? -7.458 -10.624 -8.617 1.00 89.25 87 TYR A C 1
ATOM 631 O O . TYR A 1 87 ? -7.400 -9.424 -8.898 1.00 89.25 87 TYR A O 1
ATOM 639 N N . THR A 1 88 ? -8.520 -11.161 -8.016 1.00 85.75 88 THR A N 1
ATOM 640 C CA . THR A 1 88 ? -9.685 -10.381 -7.581 1.00 85.75 88 THR A CA 1
ATOM 641 C C . THR A 1 88 ? -9.275 -9.339 -6.542 1.00 85.75 88 THR A C 1
ATOM 643 O O . THR A 1 88 ? -8.566 -9.667 -5.598 1.00 85.75 88 THR A O 1
ATOM 646 N N . SER A 1 89 ? -9.757 -8.105 -6.708 1.00 84.69 89 SER A N 1
ATOM 647 C CA . SER A 1 89 ? -9.509 -6.971 -5.800 1.00 84.69 89 SER A CA 1
ATOM 648 C C . SER A 1 89 ? -8.067 -6.452 -5.742 1.00 84.69 89 SER A C 1
ATOM 650 O O . SER A 1 89 ? -7.755 -5.686 -4.836 1.00 84.69 89 SER A O 1
ATOM 652 N N . ALA A 1 90 ? -7.216 -6.806 -6.712 1.00 88.62 90 ALA A N 1
ATOM 653 C CA . ALA A 1 90 ? -5.876 -6.233 -6.834 1.00 88.62 90 ALA A CA 1
ATOM 654 C C . ALA A 1 90 ? -5.909 -4.694 -6.898 1.00 88.62 90 ALA A C 1
ATOM 656 O O . ALA A 1 90 ? -6.865 -4.109 -7.413 1.00 88.62 90 ALA A O 1
ATOM 657 N N . SER A 1 91 ? -4.827 -4.041 -6.457 1.00 87.06 91 SER A N 1
ATOM 658 C CA . SER A 1 91 ? -4.743 -2.574 -6.354 1.00 87.06 91 SER A CA 1
ATOM 659 C C . SER A 1 91 ? -4.841 -1.799 -7.679 1.00 87.06 91 SER A C 1
ATOM 661 O O . SER A 1 91 ? -4.870 -0.566 -7.685 1.00 87.06 91 SER A O 1
ATOM 663 N N . GLY A 1 92 ? -4.877 -2.503 -8.812 1.00 86.12 92 GLY A N 1
ATOM 664 C CA . GLY A 1 92 ? -5.043 -1.922 -10.135 1.00 86.12 92 GLY A CA 1
ATOM 665 C C . GLY A 1 92 ? -3.765 -1.252 -10.626 1.00 86.12 92 GLY A C 1
ATOM 666 O O . GLY A 1 92 ? -2.689 -1.847 -10.619 1.00 86.12 92 GLY A O 1
ATOM 667 N N . THR A 1 93 ? -3.877 -0.009 -11.097 1.00 90.00 93 THR A N 1
ATOM 668 C CA . THR A 1 93 ? -2.770 0.709 -11.751 1.00 90.00 93 THR A CA 1
ATOM 669 C C . THR A 1 93 ? -1.668 1.159 -10.799 1.00 90.00 93 THR A C 1
ATOM 671 O O . THR A 1 93 ? -0.639 1.625 -11.277 1.00 90.00 93 THR A O 1
ATOM 674 N N . TRP A 1 94 ? -1.874 1.053 -9.485 1.00 94.19 94 TRP A N 1
ATOM 675 C CA . TRP A 1 94 ? -0.942 1.532 -8.469 1.00 94.19 94 TRP A CA 1
ATOM 676 C C . TRP A 1 94 ? -0.455 0.406 -7.569 1.00 94.19 94 TRP A C 1
ATOM 678 O O . TRP A 1 94 ? -1.186 -0.543 -7.315 1.00 94.19 94 TRP A O 1
ATOM 688 N N . ASN A 1 95 ? 0.754 0.534 -7.034 1.00 94.81 95 ASN A N 1
ATOM 689 C CA . ASN A 1 95 ? 1.287 -0.323 -5.983 1.00 94.81 95 ASN A CA 1
ATOM 690 C C . ASN A 1 95 ? 2.031 0.509 -4.931 1.00 94.81 95 ASN A C 1
ATOM 692 O O . ASN A 1 95 ? 2.552 1.589 -5.218 1.00 94.81 95 ASN A O 1
ATOM 696 N N . VAL A 1 96 ? 2.137 -0.044 -3.725 1.00 95.06 96 VAL A N 1
ATOM 697 C CA . VAL A 1 96 ? 3.087 0.432 -2.719 1.00 95.06 96 VAL A CA 1
ATOM 698 C C . VAL A 1 96 ? 4.462 -0.131 -3.062 1.00 95.06 96 VAL A C 1
ATOM 700 O O . VAL A 1 96 ? 4.618 -1.333 -3.285 1.00 95.06 96 VAL A O 1
ATOM 703 N N . PHE A 1 97 ? 5.471 0.730 -3.113 1.00 94.31 97 PHE A N 1
ATOM 704 C CA . PHE A 1 97 ? 6.858 0.348 -3.323 1.00 94.31 97 PHE A CA 1
ATOM 705 C C . PHE A 1 97 ? 7.688 0.654 -2.078 1.00 94.31 97 PHE A C 1
ATOM 707 O O . PHE A 1 97 ? 7.895 1.810 -1.702 1.00 94.31 97 PHE A O 1
ATOM 714 N N . LEU A 1 98 ? 8.204 -0.409 -1.464 1.00 92.50 98 LEU A N 1
ATOM 715 C CA . LEU A 1 98 ? 9.154 -0.346 -0.360 1.00 92.50 98 LEU A CA 1
ATOM 716 C C . LEU A 1 98 ? 10.530 -0.744 -0.905 1.00 92.50 98 LEU A C 1
ATOM 718 O O . LEU A 1 98 ? 10.785 -1.918 -1.166 1.00 92.50 98 LEU A O 1
ATOM 722 N N . THR A 1 99 ? 11.407 0.237 -1.142 1.00 85.94 99 THR A N 1
ATOM 723 C CA . THR A 1 99 ? 12.761 -0.052 -1.642 1.00 85.94 99 THR A CA 1
ATOM 724 C C . THR A 1 99 ? 13.587 -0.811 -0.604 1.00 85.94 99 THR A C 1
ATOM 726 O O . THR A 1 99 ? 13.559 -0.476 0.579 1.00 85.94 99 THR A O 1
ATOM 729 N N . ASN A 1 100 ? 14.388 -1.778 -1.052 1.00 76.25 100 ASN A N 1
ATOM 730 C CA . ASN A 1 100 ? 15.366 -2.470 -0.209 1.00 76.25 100 ASN A CA 1
ATOM 731 C C . ASN A 1 100 ? 16.691 -1.695 -0.069 1.00 76.25 100 ASN A C 1
ATOM 733 O O . ASN A 1 100 ? 17.535 -2.056 0.746 1.00 76.25 100 ASN A O 1
ATOM 737 N N . THR A 1 101 ? 16.883 -0.612 -0.833 1.00 82.06 101 THR A N 1
ATOM 738 C CA . THR A 1 101 ? 18.100 0.221 -0.776 1.00 82.06 101 THR A CA 1
ATOM 739 C C . THR A 1 101 ? 18.194 1.064 0.492 1.00 82.06 101 THR A C 1
ATOM 741 O O . THR A 1 101 ? 19.224 1.679 0.759 1.00 82.06 101 THR A O 1
ATOM 744 N N . THR A 1 102 ? 17.117 1.155 1.268 1.00 81.75 102 THR A N 1
ATOM 745 C CA . THR A 1 102 ? 17.091 1.899 2.524 1.00 81.75 102 THR A CA 1
ATOM 746 C C . THR A 1 102 ? 16.358 1.075 3.565 1.00 81.75 102 THR A C 1
ATOM 748 O O . THR A 1 102 ? 15.209 0.704 3.359 1.00 81.75 102 THR A O 1
ATOM 751 N N . ALA A 1 103 ? 17.015 0.791 4.687 1.00 83.19 103 ALA A N 1
ATOM 752 C CA . ALA A 1 103 ? 16.408 0.021 5.765 1.00 83.19 103 ALA A CA 1
ATOM 753 C C . ALA A 1 103 ? 15.194 0.752 6.370 1.00 83.19 103 ALA A C 1
ATOM 755 O O . ALA A 1 103 ? 15.141 1.987 6.388 1.00 83.19 103 ALA A O 1
ATOM 756 N N . GLY A 1 104 ? 14.232 -0.023 6.877 1.00 85.31 104 GLY A N 1
ATOM 757 C CA . GLY A 1 104 ? 13.095 0.494 7.643 1.00 85.31 104 GLY A CA 1
ATOM 758 C C . GLY A 1 104 ? 12.028 1.217 6.820 1.00 85.31 104 GLY A C 1
ATOM 759 O O . GLY A 1 104 ? 11.314 2.060 7.362 1.00 85.31 104 GLY A O 1
ATOM 760 N N . ARG A 1 105 ? 11.915 0.934 5.515 1.00 93.38 105 ARG A N 1
ATOM 761 C CA . ARG A 1 105 ? 10.768 1.407 4.728 1.00 93.38 105 ARG A CA 1
ATOM 762 C C . ARG A 1 105 ? 9.514 0.663 5.164 1.00 93.38 105 ARG A C 1
ATOM 764 O O . ARG A 1 105 ? 9.541 -0.554 5.302 1.00 93.38 105 ARG A O 1
ATOM 771 N N . TYR A 1 106 ? 8.425 1.395 5.350 1.00 95.44 106 TYR A N 1
ATOM 772 C CA . TYR A 1 106 ? 7.153 0.824 5.776 1.00 95.44 106 TYR A CA 1
ATOM 773 C C . TYR A 1 106 ? 5.976 1.520 5.097 1.00 95.44 106 TYR A C 1
ATOM 775 O O . TYR A 1 106 ? 6.094 2.648 4.604 1.00 95.44 106 TYR A O 1
ATOM 783 N N . PHE A 1 107 ? 4.847 0.824 5.121 1.00 96.44 107 PHE A N 1
ATOM 784 C CA . PHE A 1 107 ? 3.520 1.341 4.838 1.00 96.44 107 PHE A CA 1
ATOM 785 C C . PHE A 1 107 ? 2.605 0.912 5.982 1.00 96.44 107 PHE A C 1
ATOM 787 O O . PHE A 1 107 ? 2.626 -0.247 6.391 1.00 96.44 107 PHE A O 1
ATOM 794 N N . GLN A 1 108 ? 1.854 1.859 6.524 1.00 96.94 108 GLN A N 1
ATOM 795 C CA . GLN A 1 108 ? 0.961 1.667 7.653 1.00 96.94 108 GLN A CA 1
ATOM 796 C C . GLN A 1 108 ? -0.426 2.174 7.280 1.00 96.94 108 GLN A C 1
ATOM 798 O O . GLN A 1 108 ? -0.574 3.278 6.759 1.00 96.94 108 GLN A O 1
ATOM 803 N N . ILE A 1 109 ? -1.426 1.367 7.622 1.00 95.94 109 ILE A N 1
ATOM 804 C CA . ILE A 1 109 ? -2.840 1.717 7.554 1.00 95.94 109 ILE A CA 1
ATOM 805 C C . ILE A 1 109 ? -3.325 1.831 8.998 1.00 95.94 109 ILE A C 1
ATOM 807 O O . ILE A 1 109 ? -3.328 0.840 9.730 1.00 95.94 109 ILE A O 1
ATOM 811 N N . ALA A 1 110 ? -3.662 3.042 9.425 1.00 95.44 110 ALA A N 1
ATOM 812 C CA . ALA A 1 110 ? -4.205 3.306 10.749 1.00 95.44 110 ALA A CA 1
ATOM 813 C C . ALA A 1 110 ? -5.741 3.349 10.722 1.00 95.44 110 ALA A C 1
ATOM 815 O O . ALA A 1 110 ? -6.359 3.424 9.662 1.00 95.44 110 ALA A O 1
ATOM 816 N N . ASP A 1 111 ? -6.335 3.284 11.914 1.00 93.38 111 ASP A N 1
ATOM 817 C CA . ASP A 1 111 ? -7.768 3.508 12.154 1.00 93.38 111 ASP A CA 1
ATOM 818 C C . ASP A 1 111 ? -8.727 2.478 11.538 1.00 93.38 111 ASP A C 1
ATOM 820 O O . ASP A 1 111 ? -9.927 2.720 11.398 1.00 93.38 111 ASP A O 1
ATOM 824 N N . ILE A 1 112 ? -8.234 1.265 11.260 1.00 91.25 112 ILE A N 1
ATOM 825 C CA . ILE A 1 112 ? -9.101 0.132 10.919 1.00 91.25 112 ILE A CA 1
ATOM 826 C C . ILE A 1 112 ? -9.963 -0.213 12.139 1.00 91.25 112 ILE A C 1
ATOM 828 O O . ILE A 1 112 ? -9.496 -0.819 13.106 1.00 91.25 112 ILE A O 1
ATOM 832 N N . ASN A 1 113 ? -11.248 0.139 12.087 1.00 88.75 113 ASN A N 1
ATOM 833 C CA . ASN A 1 113 ? -12.197 -0.227 13.130 1.00 88.75 113 ASN A CA 1
ATOM 834 C C . ASN A 1 113 ? -12.576 -1.709 13.015 1.00 88.75 113 ASN A C 1
ATOM 836 O O . ASN A 1 113 ? -13.308 -2.115 12.114 1.00 88.75 113 ASN A O 1
ATOM 840 N N . THR A 1 114 ? -12.108 -2.508 13.969 1.00 87.94 114 THR A N 1
ATOM 841 C CA . THR A 1 114 ? -12.386 -3.948 14.048 1.00 87.94 114 THR A CA 1
ATOM 842 C C . THR A 1 114 ? -13.557 -4.291 14.980 1.00 87.94 114 THR A C 1
ATOM 844 O O . THR A 1 114 ? -13.933 -5.458 15.097 1.00 87.94 114 THR A O 1
ATOM 847 N N . THR A 1 115 ? -14.183 -3.298 15.620 1.00 88.38 115 THR A N 1
ATOM 848 C CA . THR A 1 115 ? -15.268 -3.499 16.592 1.00 88.38 115 THR A CA 1
ATOM 849 C C . THR A 1 115 ? -16.489 -4.139 15.938 1.00 88.38 115 THR A C 1
ATOM 851 O O . THR A 1 115 ? -17.021 -3.628 14.958 1.00 88.38 115 THR A O 1
ATOM 854 N N . GLY A 1 116 ? -16.971 -5.244 16.511 1.00 87.62 116 GLY A N 1
ATOM 855 C CA . GLY A 1 116 ? -18.155 -5.953 16.013 1.00 87.62 116 GLY A CA 1
ATOM 856 C C . GLY A 1 116 ? -17.903 -6.816 14.772 1.00 87.62 116 GLY A C 1
ATOM 857 O O . GLY A 1 116 ? -18.818 -7.514 14.335 1.00 87.62 116 GLY A O 1
ATOM 858 N N . TYR A 1 117 ? -16.678 -6.826 14.238 1.00 86.94 117 TYR A N 1
ATOM 859 C CA . TYR A 1 117 ? -16.276 -7.720 13.158 1.00 86.94 117 TYR A CA 1
ATOM 860 C C . TYR A 1 117 ? -15.629 -8.990 13.712 1.00 86.94 117 TYR A C 1
ATOM 862 O O . TYR A 1 117 ? -14.917 -8.979 14.713 1.00 86.94 117 TYR A O 1
ATOM 870 N N . THR A 1 118 ? -15.865 -10.109 13.035 1.00 87.19 118 THR A N 1
ATOM 871 C CA . THR A 1 118 ? -15.201 -11.391 13.302 1.00 87.19 118 THR A CA 1
ATOM 872 C C . THR A 1 118 ? -14.688 -11.951 11.984 1.00 87.19 118 THR A C 1
ATOM 874 O O . THR A 1 118 ? -15.208 -11.598 10.927 1.00 87.19 118 THR A O 1
ATOM 877 N N . ASN A 1 119 ? -13.669 -12.813 12.033 1.00 87.75 119 ASN A N 1
ATOM 878 C CA . ASN A 1 119 ? -13.078 -13.436 10.840 1.00 87.75 119 ASN A CA 1
ATOM 879 C C . ASN A 1 119 ? -12.596 -12.423 9.782 1.00 87.75 119 ASN A C 1
ATOM 881 O O . ASN A 1 119 ? -12.743 -12.663 8.585 1.00 87.75 119 ASN A O 1
ATOM 885 N N . LEU A 1 120 ? -12.033 -11.285 10.210 1.00 87.75 120 LEU A N 1
ATOM 886 C CA . LEU A 1 120 ? -11.402 -10.342 9.287 1.00 87.75 120 LEU A CA 1
ATOM 887 C C . LEU A 1 120 ? -10.237 -11.026 8.565 1.00 87.75 120 LEU A C 1
ATOM 889 O O . LEU A 1 120 ? -9.360 -11.617 9.195 1.00 87.75 120 LEU A O 1
ATOM 893 N N . THR A 1 121 ? -10.229 -10.920 7.241 1.00 88.94 121 THR A N 1
ATOM 894 C CA . THR A 1 121 ? -9.172 -11.4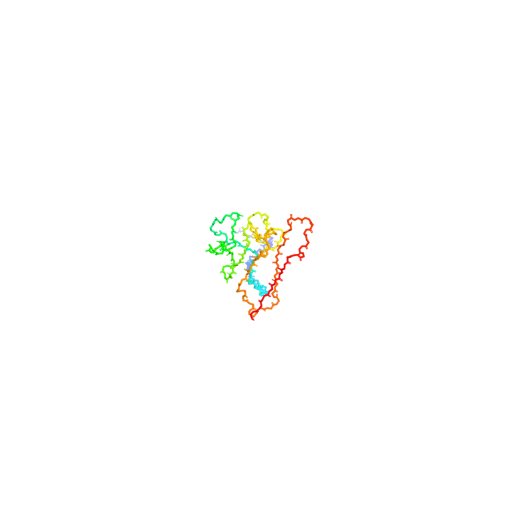48 6.377 1.00 88.94 121 THR A CA 1
ATOM 895 C C . THR A 1 121 ? -8.481 -10.301 5.662 1.00 88.94 121 THR A C 1
ATOM 897 O O . THR A 1 121 ? -9.151 -9.483 5.033 1.00 88.94 121 THR A O 1
ATOM 900 N N . LEU A 1 122 ? -7.151 -10.276 5.711 1.00 88.44 122 LEU A N 1
ATOM 901 C CA . LEU A 1 122 ? -6.332 -9.385 4.899 1.00 88.44 122 LEU A CA 1
ATOM 902 C C . LEU A 1 122 ? -5.633 -10.205 3.814 1.00 88.44 122 LEU A C 1
ATOM 904 O O . LEU A 1 122 ? -4.993 -11.214 4.106 1.00 88.44 122 LEU A O 1
ATOM 908 N N . SER A 1 123 ? -5.748 -9.753 2.572 1.00 88.56 123 SER A N 1
ATOM 909 C CA . SER A 1 123 ? -5.046 -10.306 1.417 1.00 88.56 123 SER A CA 1
ATOM 910 C C . SER A 1 123 ? -4.445 -9.170 0.608 1.00 88.56 123 SER A C 1
ATOM 912 O O . SER A 1 123 ? -5.089 -8.136 0.452 1.00 88.56 123 SER A O 1
ATOM 914 N N . PHE A 1 124 ? -3.240 -9.381 0.096 1.00 89.56 124 PHE A N 1
ATOM 915 C CA . PHE A 1 124 ? -2.573 -8.465 -0.821 1.00 89.56 124 PHE A CA 1
ATOM 916 C C . PHE A 1 124 ? -1.558 -9.221 -1.674 1.00 89.56 124 PHE A C 1
ATOM 918 O O . PHE A 1 124 ? -1.054 -10.281 -1.281 1.00 89.56 124 PHE A O 1
ATOM 925 N N . GLY A 1 125 ? -1.247 -8.671 -2.843 1.00 88.56 125 GLY A N 1
ATOM 926 C CA . GLY A 1 125 ? -0.175 -9.177 -3.691 1.00 88.56 125 GLY A CA 1
ATOM 927 C C . GLY A 1 125 ? 1.204 -8.713 -3.216 1.00 88.56 125 GLY A C 1
ATOM 928 O O . GLY A 1 125 ? 1.393 -7.552 -2.863 1.00 88.56 125 GLY A O 1
ATOM 929 N N . VAL A 1 126 ? 2.205 -9.597 -3.273 1.00 88.94 126 VAL A N 1
ATOM 930 C CA . VAL A 1 126 ? 3.615 -9.227 -3.065 1.00 88.94 126 VAL A CA 1
ATOM 931 C C . VAL A 1 126 ? 4.391 -9.467 -4.353 1.00 88.94 126 VAL A C 1
ATOM 933 O O . VAL A 1 126 ? 4.551 -10.604 -4.798 1.00 88.94 126 VAL A O 1
ATOM 936 N N . TYR A 1 127 ? 4.894 -8.387 -4.950 1.00 88.75 127 TYR A N 1
ATOM 937 C CA . TYR A 1 127 ? 5.796 -8.467 -6.093 1.00 88.75 127 TYR A CA 1
ATOM 938 C C . TYR A 1 127 ? 7.248 -8.580 -5.626 1.00 88.75 127 TYR A C 1
ATOM 940 O O . TYR A 1 127 ? 7.721 -7.787 -4.814 1.00 88.75 127 TYR A O 1
ATOM 948 N N . LYS A 1 128 ? 7.978 -9.544 -6.189 1.00 84.25 128 LYS A N 1
ATOM 949 C CA . LYS A 1 128 ? 9.403 -9.748 -5.919 1.00 84.25 128 LYS A CA 1
ATOM 950 C C . LYS A 1 128 ? 10.212 -9.196 -7.083 1.00 84.25 128 LYS A C 1
ATOM 952 O O . LYS A 1 128 ? 10.046 -9.637 -8.216 1.00 84.25 128 LYS A O 1
ATOM 957 N N . SER A 1 129 ? 11.105 -8.251 -6.806 1.00 81.50 129 SER A N 1
ATOM 958 C CA . SER A 1 129 ? 11.922 -7.603 -7.840 1.00 81.50 129 SER A CA 1
ATOM 959 C C . SER A 1 129 ? 13.074 -8.472 -8.351 1.00 81.50 129 SER A C 1
ATOM 961 O O . SER A 1 129 ? 13.606 -8.199 -9.425 1.00 81.50 129 SER A O 1
ATOM 963 N N . THR A 1 130 ? 13.451 -9.523 -7.617 1.00 82.69 130 THR A N 1
ATOM 964 C CA . THR A 1 130 ? 14.487 -10.480 -8.024 1.00 82.69 130 THR A CA 1
ATOM 965 C C . THR A 1 130 ? 14.034 -11.919 -7.785 1.00 82.69 130 THR A C 1
ATOM 967 O O . THR A 1 130 ? 13.114 -12.188 -7.011 1.00 82.69 130 THR A O 1
ATOM 970 N N . THR A 1 131 ? 14.696 -12.866 -8.446 1.00 82.00 131 THR A N 1
ATOM 971 C CA . THR A 1 131 ? 14.421 -14.302 -8.305 1.00 82.00 131 THR A CA 1
ATOM 972 C C . THR A 1 131 ? 14.915 -14.889 -6.983 1.00 82.00 131 THR A C 1
ATOM 974 O O . THR A 1 131 ? 14.402 -15.922 -6.560 1.00 82.00 131 THR A O 1
ATOM 977 N N . VAL A 1 132 ? 15.906 -14.254 -6.348 1.00 84.69 132 VAL A N 1
ATOM 978 C CA . VAL A 1 132 ? 16.532 -14.736 -5.104 1.00 84.69 132 VAL A CA 1
ATOM 979 C C . VAL A 1 132 ? 15.727 -14.316 -3.875 1.00 84.69 132 VAL A C 1
ATOM 981 O O . VAL A 1 132 ? 15.719 -15.036 -2.879 1.00 84.69 132 VAL A O 1
ATOM 984 N N . GLU A 1 133 ? 15.006 -13.195 -3.950 1.00 82.94 133 GLU A N 1
ATOM 985 C CA . GLU A 1 133 ? 14.120 -12.763 -2.870 1.00 82.94 133 GLU A CA 1
ATOM 986 C C . GLU A 1 133 ? 13.028 -13.813 -2.609 1.00 82.94 133 GLU A C 1
ATOM 988 O O . GLU A 1 133 ? 12.325 -14.282 -3.515 1.00 82.94 133 GLU A O 1
ATOM 993 N N . ASN A 1 134 ? 12.876 -14.184 -1.340 1.00 81.56 134 ASN A N 1
ATOM 994 C CA . ASN A 1 134 ? 11.919 -15.186 -0.864 1.00 81.56 134 ASN A CA 1
ATOM 995 C C . ASN A 1 134 ? 10.902 -14.599 0.133 1.00 81.56 134 ASN A C 1
ATOM 997 O O . ASN A 1 134 ? 10.075 -15.340 0.655 1.00 81.56 134 ASN A O 1
ATOM 1001 N N . GLY A 1 135 ? 10.949 -13.282 0.365 1.00 80.56 135 GLY A N 1
ATOM 1002 C CA . GLY A 1 135 ? 10.045 -12.578 1.271 1.00 80.56 135 GLY A CA 1
ATOM 1003 C C . GLY A 1 135 ? 10.385 -12.729 2.754 1.00 80.56 135 GLY A C 1
ATOM 1004 O O . GLY A 1 135 ? 9.641 -12.214 3.575 1.00 80.56 135 GLY A O 1
ATOM 1005 N N . SER A 1 136 ? 11.498 -13.375 3.128 1.00 84.38 136 SER A N 1
ATOM 1006 C CA . SER A 1 136 ? 11.863 -13.566 4.543 1.00 84.38 136 SER A CA 1
ATOM 1007 C C . SER A 1 136 ? 12.211 -12.272 5.286 1.00 84.38 136 SER A C 1
ATOM 1009 O O . SER A 1 136 ? 12.396 -12.295 6.495 1.00 84.38 136 SER A O 1
ATOM 1011 N N . THR A 1 137 ? 12.385 -11.171 4.559 1.00 81.69 137 THR A N 1
ATOM 1012 C CA . THR A 1 137 ? 12.670 -9.825 5.079 1.00 81.69 137 THR A CA 1
ATOM 1013 C C . THR A 1 137 ? 11.429 -8.931 5.097 1.00 81.69 137 THR A C 1
ATOM 1015 O O . THR A 1 137 ? 11.519 -7.768 5.485 1.00 81.69 137 THR A O 1
ATOM 1018 N N . PHE A 1 138 ? 10.289 -9.447 4.631 1.00 87.06 138 PHE A N 1
ATOM 1019 C CA . PHE A 1 138 ? 9.020 -8.743 4.629 1.00 87.06 138 PHE A CA 1
ATOM 1020 C C . PHE A 1 138 ? 8.207 -9.160 5.850 1.00 87.06 138 PHE A C 1
ATOM 1022 O O . PHE A 1 138 ? 7.808 -10.318 5.975 1.00 87.06 138 PHE A O 1
ATOM 1029 N N . ASP A 1 139 ? 7.939 -8.191 6.717 1.00 91.00 139 ASP A N 1
ATOM 1030 C CA . ASP A 1 139 ? 7.164 -8.392 7.932 1.00 91.00 139 ASP A CA 1
ATOM 1031 C C . ASP A 1 139 ? 5.781 -7.754 7.805 1.00 91.00 139 ASP A C 1
ATOM 1033 O O . ASP A 1 139 ? 5.622 -6.637 7.307 1.00 91.00 139 ASP A O 1
ATOM 1037 N N . VAL A 1 140 ? 4.776 -8.468 8.307 1.00 92.06 140 VAL A N 1
ATOM 1038 C CA . VAL A 1 140 ? 3.398 -7.989 8.425 1.00 92.06 140 VAL A CA 1
ATOM 1039 C C . VAL A 1 140 ? 3.035 -8.028 9.894 1.00 92.06 140 VAL A C 1
ATOM 1041 O O . VAL A 1 140 ? 3.047 -9.089 10.517 1.00 92.06 140 VAL A O 1
ATOM 1044 N N . ALA A 1 141 ? 2.698 -6.870 10.442 1.00 91.88 141 ALA A N 1
ATOM 1045 C CA . ALA A 1 141 ? 2.268 -6.743 11.821 1.00 91.88 141 ALA A CA 1
ATOM 1046 C C . ALA A 1 141 ? 0.869 -6.134 11.872 1.00 91.88 141 ALA A C 1
ATOM 1048 O O . ALA A 1 141 ? 0.518 -5.263 11.078 1.00 91.88 141 ALA A O 1
ATOM 1049 N N . VAL A 1 142 ? 0.088 -6.589 12.844 1.00 89.00 142 VAL A N 1
ATOM 1050 C CA . VAL A 1 142 ? -1.171 -5.968 13.243 1.00 89.00 142 VAL A CA 1
ATOM 1051 C C . VAL A 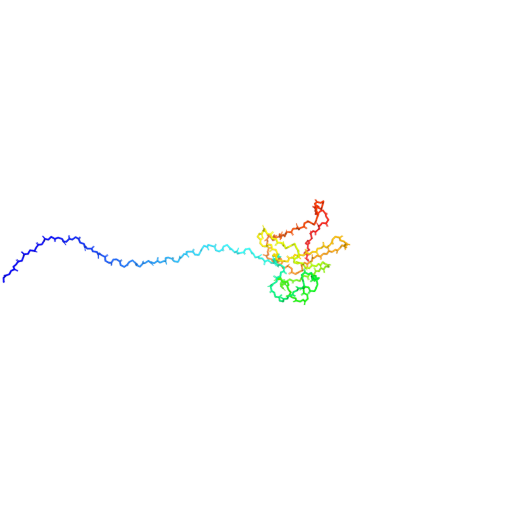1 142 ? -1.013 -5.486 14.677 1.00 89.00 142 VAL A C 1
ATOM 1053 O O . VAL A 1 142 ? -0.342 -6.132 15.481 1.00 89.00 142 VAL A O 1
ATOM 1056 N N . SER A 1 143 ? -1.625 -4.352 14.994 1.00 84.81 143 SER A N 1
ATOM 1057 C CA . SER A 1 143 ? -1.704 -3.845 16.359 1.00 84.81 143 SER A CA 1
ATOM 1058 C C . SER A 1 143 ? -3.167 -3.691 16.744 1.00 84.81 143 SER A C 1
ATOM 1060 O O . SER A 1 143 ? -3.971 -3.206 15.949 1.00 84.81 143 SER A O 1
ATOM 1062 N N . SER A 1 144 ? -3.500 -4.098 17.963 1.00 76.06 144 SER A N 1
ATOM 1063 C CA . SER A 1 144 ? -4.734 -3.719 18.645 1.00 76.06 144 SER A CA 1
ATOM 1064 C C . SER A 1 144 ? -4.371 -2.738 19.753 1.00 76.06 144 SER A C 1
ATOM 1066 O O . SER A 1 144 ? -3.374 -2.956 20.442 1.00 76.06 144 SER A O 1
ATOM 1068 N N . ASN A 1 145 ? -5.162 -1.679 19.918 1.00 58.78 145 ASN A N 1
ATOM 1069 C CA . ASN A 1 145 ? -5.105 -0.868 21.137 1.00 58.78 145 ASN A CA 1
ATOM 1070 C C . ASN A 1 145 ? -5.616 -1.658 22.346 1.00 58.78 145 ASN A C 1
ATOM 1072 O O . ASN A 1 145 ? -6.521 -2.504 22.149 1.00 58.78 145 ASN A O 1
#

Sequence (145 aa):
MKHSARQRTLLTLTLLILMLVSIAPAAAAPTVPLATTVFSESMYDGTGSPSGTTPIATFESNNYFQNDALTMSGTGDMRTTTPSSGYTSASGTWNVFLTNTTAGRYFQIADINTTGYTNLTLSFGVYKSTTVENGSTFDVAVSSN

Secondary structure (DSSP, 8-state):
-------S-----------------------PPPPP-S--S----S-S---SEEEHHHHHHTT--S-TTSEEEESSEEESSS-B-SSTT--BT-EEE--TTSTT--EEEE----TT--S---------SSSS--STT--------